Protein AF-A0A6J1W8H2-F1 (afdb_monomer_lite)

Radius of gyration: 20.3 Å; chains: 1; bounding box: 49×28×57 Å

pLDDT: mean 85.32, std 14.04, range [36.28, 97.94]

Sequence (120 aa):
MDLGVYRPPLSTGYRSVPLKNSYSEDLELASLLLHIEIINAKEEDDENLYSSIQQLRDRANELSNQVSNLEHSNSCDVRYQQRLDELRLAQEQLMELTEARNRKLMEKKKRDRQLANKRN

Structure (mmCIF, N/CA/C/O backbone):
data_AF-A0A6J1W8H2-F1
#
_entry.id   AF-A0A6J1W8H2-F1
#
loop_
_atom_site.group_PDB
_atom_site.id
_atom_site.type_symbol
_atom_site.label_atom_id
_atom_site.label_alt_id
_atom_site.label_comp_id
_atom_site.label_asym_id
_atom_site.label_entity_id
_atom_site.label_seq_id
_atom_site.pdbx_PDB_ins_code
_atom_site.Cartn_x
_atom_site.Cartn_y
_atom_site.Cartn_z
_atom_site.occupancy
_atom_site.B_iso_or_equiv
_atom_site.auth_seq_id
_atom_site.auth_comp_id
_atom_site.auth_asym_id
_atom_site.auth_atom_id
_atom_site.pdbx_PDB_model_num
ATOM 1 N N . MET A 1 1 ? -20.167 9.239 -26.255 1.00 36.28 1 MET A N 1
ATOM 2 C CA . MET A 1 1 ? -20.710 9.379 -24.891 1.00 36.28 1 MET A CA 1
ATOM 3 C C . MET A 1 1 ? -19.655 8.821 -23.969 1.00 36.28 1 MET A C 1
ATOM 5 O O . MET A 1 1 ? -19.415 7.623 -24.010 1.00 36.28 1 MET A O 1
ATOM 9 N N . ASP A 1 2 ? -18.939 9.700 -23.279 1.00 39.72 2 ASP A N 1
ATOM 10 C CA . ASP A 1 2 ? -17.867 9.310 -22.371 1.00 39.72 2 ASP A CA 1
ATOM 11 C C . ASP A 1 2 ? -18.524 8.800 -21.084 1.00 39.72 2 ASP A C 1
ATOM 13 O O . ASP A 1 2 ? -19.110 9.574 -20.323 1.00 39.72 2 ASP A O 1
ATOM 17 N N . LEU A 1 3 ? -18.552 7.478 -20.903 1.00 44.78 3 LEU A N 1
ATOM 18 C CA . LEU A 1 3 ? -18.980 6.851 -19.655 1.00 44.78 3 LEU A CA 1
ATOM 19 C C . LEU A 1 3 ? -17.857 7.077 -18.645 1.00 44.78 3 LEU A C 1
ATOM 21 O O . LEU A 1 3 ? -17.054 6.186 -18.377 1.00 44.78 3 LEU A O 1
ATOM 25 N N . GLY A 1 4 ? -17.790 8.302 -18.121 1.00 47.25 4 GLY A N 1
ATOM 26 C CA . GLY A 1 4 ? -16.927 8.652 -17.007 1.00 47.25 4 GLY A CA 1
ATOM 27 C C . GLY A 1 4 ? -17.160 7.640 -15.896 1.00 47.25 4 GLY A C 1
ATOM 28 O O . GLY A 1 4 ? -18.249 7.569 -15.327 1.00 47.25 4 GLY A O 1
ATOM 29 N N . VAL A 1 5 ? -16.152 6.806 -15.655 1.00 56.84 5 VAL A N 1
ATOM 30 C CA . VAL A 1 5 ? -16.180 5.735 -14.665 1.00 56.84 5 VAL A CA 1
ATOM 31 C C . VAL A 1 5 ? -16.413 6.387 -13.308 1.00 56.84 5 VAL A C 1
ATOM 33 O O . VAL A 1 5 ? -15.491 6.923 -12.695 1.00 56.84 5 VAL A O 1
ATOM 36 N N . TYR A 1 6 ? -17.666 6.393 -12.856 1.00 54.50 6 TYR A N 1
ATOM 37 C CA . TYR A 1 6 ? -18.025 6.863 -11.529 1.00 54.50 6 TYR A CA 1
ATOM 38 C C . TYR A 1 6 ? -17.348 5.922 -10.538 1.00 54.50 6 TYR A C 1
ATOM 40 O O . TYR A 1 6 ? -17.803 4.800 -10.324 1.00 54.50 6 TYR A O 1
ATOM 48 N N . ARG A 1 7 ? -16.205 6.339 -9.988 1.00 60.16 7 ARG A N 1
ATOM 49 C CA . ARG A 1 7 ? -15.518 5.589 -8.941 1.00 60.16 7 ARG A CA 1
ATOM 50 C C . ARG A 1 7 ? -16.218 5.935 -7.630 1.00 60.16 7 ARG A C 1
ATOM 52 O O . ARG A 1 7 ? -16.046 7.058 -7.152 1.00 60.16 7 ARG A O 1
ATOM 59 N N . PRO A 1 8 ? -17.029 5.031 -7.055 1.00 61.78 8 PRO A N 1
ATOM 60 C CA . PRO A 1 8 ? -17.616 5.300 -5.758 1.00 61.78 8 PRO A CA 1
ATOM 61 C C . PRO A 1 8 ? -16.492 5.526 -4.734 1.00 61.78 8 PRO A C 1
ATOM 63 O O . PRO A 1 8 ? -15.417 4.924 -4.852 1.00 61.78 8 PRO A O 1
ATOM 66 N N . PRO A 1 9 ? -16.715 6.396 -3.737 1.00 73.56 9 PRO A N 1
ATOM 67 C CA . PRO A 1 9 ? -15.751 6.615 -2.672 1.00 73.56 9 PRO A CA 1
ATOM 68 C C . PRO A 1 9 ? -15.395 5.291 -1.985 1.00 73.56 9 PRO A C 1
ATOM 70 O O . PRO A 1 9 ? -16.222 4.385 -1.843 1.00 73.56 9 PRO A O 1
ATOM 73 N N . LEU A 1 10 ? -14.134 5.186 -1.566 1.00 82.19 10 LEU A N 1
ATOM 74 C CA . LEU A 1 10 ? -13.608 4.034 -0.841 1.00 82.19 10 LEU A CA 1
ATOM 75 C C . LEU A 1 10 ? -14.481 3.773 0.395 1.00 82.19 10 LEU A C 1
ATOM 77 O O . LEU A 1 10 ? -14.748 4.685 1.176 1.00 82.19 10 LEU A O 1
ATOM 81 N N . SER A 1 11 ? -14.951 2.535 0.555 1.00 86.88 11 SER A N 1
ATOM 82 C CA . SER A 1 11 ? -15.884 2.160 1.622 1.00 86.88 11 SER A CA 1
ATOM 83 C C . SER A 1 11 ? -15.361 0.985 2.445 1.00 86.88 11 SER A C 1
ATOM 85 O O . SER A 1 11 ? -14.612 0.146 1.946 1.00 86.88 11 SER A O 1
ATOM 87 N N . THR A 1 12 ? -15.746 0.941 3.721 1.00 91.56 12 THR A N 1
ATOM 88 C CA . THR A 1 12 ? -15.267 -0.040 4.706 1.00 91.56 12 THR A CA 1
ATOM 89 C C . THR A 1 12 ? -16.092 -1.331 4.734 1.00 91.56 12 THR A C 1
ATOM 91 O O . THR A 1 12 ? -17.260 -1.349 4.347 1.00 91.56 12 THR A O 1
ATOM 94 N N . GLY A 1 13 ? -15.512 -2.418 5.245 1.00 93.62 13 GLY A N 1
ATOM 95 C CA . GLY A 1 13 ? -16.123 -3.744 5.369 1.00 93.62 13 GLY A CA 1
ATOM 96 C C . GLY A 1 13 ? -15.685 -4.713 4.270 1.00 93.62 13 GLY A C 1
ATOM 97 O O . GLY A 1 13 ? -14.709 -4.469 3.564 1.00 93.62 13 GLY A O 1
ATOM 98 N N . TYR A 1 14 ? -16.403 -5.830 4.132 1.00 95.81 14 TYR A N 1
ATOM 99 C CA . TYR A 1 14 ? -16.124 -6.836 3.102 1.00 95.81 14 TYR A CA 1
ATOM 100 C C . TYR A 1 14 ? -16.524 -6.334 1.708 1.00 95.81 14 TYR A C 1
ATOM 102 O O . TYR A 1 14 ? -17.634 -5.825 1.524 1.00 95.81 14 TYR A O 1
ATOM 110 N N . ARG A 1 15 ? -15.620 -6.444 0.731 1.00 92.50 15 ARG A N 1
ATOM 111 C CA . ARG A 1 15 ? -15.787 -5.949 -0.643 1.00 92.50 15 ARG A CA 1
ATOM 112 C C . ARG A 1 15 ? -15.195 -6.923 -1.652 1.00 92.50 15 ARG A C 1
ATOM 114 O O . ARG A 1 15 ? -14.091 -7.415 -1.446 1.00 92.50 15 ARG A O 1
ATOM 121 N N . SER A 1 16 ? -15.921 -7.146 -2.746 1.00 93.69 16 SER A N 1
ATOM 122 C CA . SER A 1 16 ? -15.384 -7.802 -3.939 1.00 93.69 16 SER A CA 1
ATOM 123 C C . SER A 1 16 ? -14.671 -6.764 -4.804 1.00 93.69 16 SER A C 1
ATOM 125 O O . SER A 1 16 ? -15.250 -5.718 -5.103 1.00 93.69 16 SER A O 1
ATOM 127 N N . VAL A 1 17 ? -13.424 -7.033 -5.182 1.00 93.12 17 VAL A N 1
ATOM 128 C CA . VAL A 1 17 ? -12.614 -6.178 -6.053 1.00 93.12 17 VAL A CA 1
ATOM 129 C C . VAL A 1 17 ? -12.276 -6.957 -7.324 1.00 93.12 17 VAL A C 1
ATOM 131 O O . VAL A 1 17 ? -11.482 -7.899 -7.239 1.00 93.12 17 VAL A O 1
ATOM 134 N N . PRO A 1 18 ? -12.862 -6.602 -8.483 1.00 94.12 18 PRO A N 1
ATOM 135 C CA . PRO A 1 18 ? -12.543 -7.251 -9.747 1.00 94.12 18 PRO A CA 1
ATOM 136 C C . PRO A 1 18 ? -11.099 -6.955 -10.151 1.00 94.12 18 PRO A C 1
ATOM 138 O O . PRO A 1 18 ? -10.595 -5.847 -9.946 1.00 94.12 18 PRO A O 1
ATOM 141 N N . LEU A 1 19 ? -10.427 -7.965 -10.698 1.00 95.81 19 LEU A N 1
ATOM 142 C CA . LEU A 1 19 ? -9.032 -7.862 -11.111 1.00 95.81 19 LEU A CA 1
ATOM 143 C C . LEU A 1 19 ? -8.918 -7.361 -12.550 1.00 95.81 19 LEU A C 1
ATOM 145 O O . LEU A 1 19 ? -9.784 -7.621 -13.382 1.00 95.81 19 LEU A O 1
ATOM 149 N N . LYS A 1 20 ? -7.820 -6.659 -12.836 1.00 96.19 20 LYS A N 1
ATOM 150 C CA . LYS A 1 20 ? -7.455 -6.205 -14.180 1.00 96.19 20 LYS A CA 1
ATOM 151 C C . LYS A 1 20 ? -6.077 -6.730 -14.556 1.00 96.19 20 LYS A C 1
ATOM 153 O O . LYS A 1 20 ? -5.222 -6.885 -13.682 1.00 96.19 20 LYS A O 1
ATOM 158 N N . ASN A 1 21 ? -5.865 -6.993 -15.842 1.00 94.94 21 ASN A N 1
ATOM 159 C CA . ASN A 1 21 ? -4.542 -7.310 -16.376 1.00 94.94 21 ASN A CA 1
ATOM 160 C C . ASN A 1 21 ? -3.659 -6.042 -16.465 1.00 94.94 21 ASN A C 1
ATOM 162 O O . ASN A 1 21 ? -4.091 -4.930 -16.150 1.00 94.94 21 ASN A O 1
ATOM 166 N N . SER A 1 22 ? -2.412 -6.193 -16.918 1.00 93.75 22 SER A N 1
ATOM 167 C CA . SER A 1 22 ? -1.469 -5.075 -17.096 1.00 93.75 22 SER A CA 1
ATOM 168 C C . SER A 1 22 ? -1.904 -4.052 -18.154 1.00 93.75 22 SER A C 1
ATOM 170 O O . SER A 1 22 ? -1.423 -2.923 -18.142 1.00 93.75 22 SER A O 1
ATOM 172 N N . TYR A 1 23 ? -2.831 -4.418 -19.040 1.00 95.50 23 TYR A N 1
ATOM 173 C CA . TYR A 1 23 ? -3.449 -3.535 -20.031 1.00 95.50 23 TYR A CA 1
ATOM 174 C C . TYR A 1 23 ? -4.716 -2.847 -19.493 1.00 95.50 23 TYR A C 1
ATOM 176 O O . TYR A 1 23 ? -5.406 -2.151 -20.230 1.00 95.50 23 TYR A O 1
ATOM 184 N N . SER A 1 24 ? -5.002 -2.990 -18.190 1.00 91.50 24 SER A N 1
ATOM 185 C CA . SER A 1 24 ? -6.197 -2.470 -17.509 1.00 91.50 24 SER A CA 1
ATOM 186 C C . SER A 1 24 ? -7.531 -3.072 -17.977 1.00 91.50 24 SER A C 1
ATOM 188 O O . SER A 1 24 ? -8.597 -2.553 -17.622 1.00 91.50 24 SER A O 1
ATOM 190 N N . GLU A 1 25 ? -7.492 -4.182 -18.711 1.00 95.00 25 GLU A N 1
ATOM 191 C CA . GLU A 1 25 ? -8.677 -4.939 -19.115 1.00 95.00 25 GLU A CA 1
ATOM 192 C C . GLU A 1 25 ? -9.164 -5.806 -17.955 1.00 95.00 25 GLU A C 1
ATOM 194 O O . GLU A 1 25 ? -8.357 -6.328 -17.180 1.00 95.00 25 GLU A O 1
ATOM 199 N N . ASP A 1 26 ? -10.482 -5.942 -17.820 1.00 94.88 26 ASP A N 1
ATOM 200 C CA . ASP A 1 26 ? -11.077 -6.744 -16.754 1.00 94.88 26 ASP A CA 1
ATOM 201 C C . ASP A 1 26 ? -10.754 -8.229 -16.967 1.00 94.88 26 ASP A C 1
ATOM 203 O O . ASP A 1 26 ? -10.931 -8.777 -18.054 1.00 94.88 26 ASP A O 1
ATOM 207 N N . LEU A 1 27 ? -10.283 -8.891 -15.912 1.00 95.94 27 LEU A N 1
ATOM 208 C CA . LEU A 1 27 ? -10.059 -10.328 -15.922 1.00 95.94 27 LEU A CA 1
ATOM 209 C C . LEU A 1 27 ? -11.376 -11.022 -15.557 1.00 95.94 27 LEU A C 1
ATOM 211 O O . LEU A 1 27 ? -11.807 -10.983 -14.402 1.00 95.94 27 LEU A O 1
ATOM 215 N N . GLU A 1 28 ? -12.036 -11.624 -16.550 1.00 94.19 28 GLU A N 1
ATOM 216 C CA . GLU A 1 28 ? -13.360 -12.228 -16.376 1.00 94.19 28 GLU A CA 1
ATOM 217 C C . GLU A 1 28 ? -13.389 -13.226 -15.211 1.00 94.19 28 GLU A C 1
ATOM 219 O O . GLU A 1 28 ? -12.515 -14.081 -15.068 1.00 94.19 28 GLU A O 1
ATOM 224 N N . LEU A 1 29 ? -14.420 -13.103 -14.366 1.00 93.38 29 LEU A N 1
ATOM 225 C CA . LEU A 1 29 ? -14.667 -13.940 -13.182 1.00 93.38 29 LEU A CA 1
ATOM 226 C C . LEU A 1 29 ? -13.589 -13.873 -12.085 1.00 93.38 29 LEU A C 1
ATOM 228 O O . LEU A 1 29 ? -13.728 -14.532 -11.054 1.00 93.38 29 LEU A O 1
ATOM 232 N N . ALA A 1 30 ? -12.546 -13.060 -12.250 1.00 96.25 30 ALA A N 1
ATOM 233 C CA . ALA A 1 30 ? -11.505 -12.901 -11.252 1.00 96.25 30 ALA A CA 1
ATOM 234 C C . ALA A 1 30 ? -11.831 -11.738 -10.306 1.00 96.25 30 ALA A C 1
ATOM 236 O O . ALA A 1 30 ? -11.994 -10.584 -10.710 1.00 96.25 30 ALA A O 1
ATOM 237 N N . SER A 1 31 ? -11.936 -12.030 -9.011 1.00 95.94 31 SER A N 1
ATOM 238 C CA . SER A 1 31 ? -12.192 -11.023 -7.981 1.00 95.94 31 SER A CA 1
ATOM 239 C C . SER A 1 31 ? -11.571 -11.411 -6.644 1.00 95.94 31 SER A C 1
ATOM 241 O O . SER A 1 31 ? -11.505 -12.589 -6.296 1.00 95.94 31 SER A O 1
ATOM 243 N N . LEU A 1 32 ? -11.146 -10.409 -5.875 1.00 96.81 32 LEU A N 1
ATOM 244 C CA . LEU A 1 32 ? -10.658 -10.573 -4.508 1.00 96.81 32 LEU A CA 1
ATOM 245 C C . LEU A 1 32 ? -11.725 -10.155 -3.501 1.00 96.81 32 LEU A C 1
ATOM 247 O O . LEU A 1 32 ? -12.299 -9.074 -3.618 1.00 96.81 32 LEU A O 1
ATOM 251 N N . LEU A 1 33 ? -11.939 -10.972 -2.470 1.00 96.31 33 LEU A N 1
ATOM 252 C CA . LEU A 1 33 ? -12.703 -10.572 -1.292 1.00 96.31 33 LEU A CA 1
ATOM 253 C C . LEU A 1 33 ? -11.759 -9.930 -0.273 1.00 96.31 33 LEU A C 1
ATOM 255 O O . LEU A 1 33 ? -10.905 -10.603 0.300 1.00 96.31 33 LEU A O 1
ATOM 259 N N . LEU A 1 34 ? -11.936 -8.636 -0.026 1.00 95.19 34 LEU A N 1
ATOM 260 C CA . LEU A 1 34 ? -11.128 -7.865 0.915 1.00 95.19 34 LEU A CA 1
ATOM 261 C C . LEU A 1 34 ? -11.984 -7.352 2.067 1.00 95.19 34 LEU A C 1
ATOM 263 O O . LEU A 1 34 ? -13.117 -6.930 1.857 1.00 95.19 34 LEU A O 1
ATOM 267 N N . HIS A 1 35 ? -11.426 -7.329 3.274 1.00 94.00 35 HIS A N 1
ATOM 268 C CA . HIS A 1 35 ? -11.979 -6.569 4.391 1.00 94.00 35 HIS A CA 1
ATOM 269 C C . HIS A 1 35 ? -11.240 -5.231 4.500 1.00 94.00 35 HIS A C 1
ATOM 271 O O . HIS A 1 35 ? -10.052 -5.204 4.820 1.00 94.00 35 HIS A O 1
ATOM 277 N N . ILE A 1 36 ? -11.933 -4.128 4.218 1.00 92.31 36 ILE A N 1
ATOM 278 C CA . ILE A 1 36 ? -11.346 -2.786 4.156 1.00 92.31 36 ILE A CA 1
ATOM 279 C C . ILE A 1 36 ? -11.683 -2.015 5.436 1.00 92.31 36 ILE A C 1
ATOM 281 O O . ILE A 1 36 ? -12.851 -1.795 5.745 1.00 92.31 36 ILE A O 1
ATOM 285 N N . GLU A 1 37 ? -10.672 -1.542 6.161 1.00 88.38 37 GLU A N 1
ATOM 286 C CA . GLU A 1 37 ? -10.841 -0.570 7.249 1.00 88.38 37 GLU A CA 1
ATOM 287 C C . GLU A 1 37 ? -10.231 0.772 6.818 1.00 88.38 37 GLU A C 1
ATOM 289 O O . GLU A 1 37 ? -9.067 0.834 6.429 1.00 88.38 37 GLU A O 1
ATOM 294 N N . ILE A 1 38 ? -11.018 1.851 6.880 1.00 86.94 38 ILE A N 1
ATOM 295 C CA . ILE A 1 38 ? -10.571 3.219 6.586 1.00 86.94 38 ILE A CA 1
ATOM 296 C C . ILE A 1 38 ? -10.511 3.961 7.911 1.00 86.94 38 ILE A C 1
ATOM 298 O O . ILE A 1 38 ? -11.497 4.018 8.643 1.00 86.94 38 ILE A O 1
ATOM 302 N N . ILE A 1 39 ? -9.338 4.500 8.221 1.00 79.06 39 ILE A N 1
ATOM 303 C CA . ILE A 1 39 ? -9.038 5.131 9.504 1.00 79.06 39 ILE A CA 1
ATOM 304 C C . ILE A 1 39 ? -8.437 6.495 9.205 1.00 79.06 39 ILE A C 1
ATOM 306 O O . ILE A 1 39 ? -7.560 6.608 8.349 1.00 79.06 39 ILE A O 1
ATOM 310 N N . ASN A 1 40 ? -8.925 7.526 9.892 1.00 76.88 40 ASN A N 1
ATOM 311 C CA . ASN A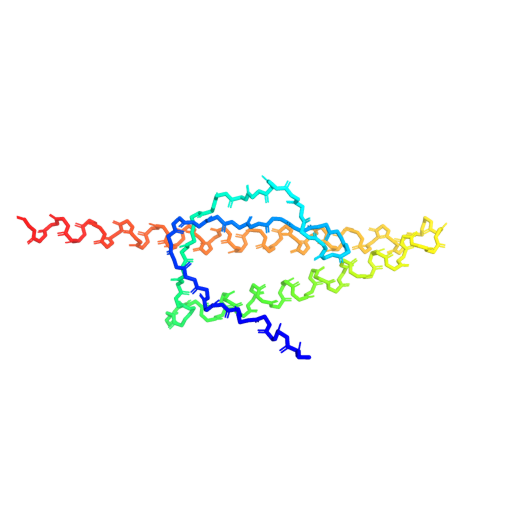 1 40 ? -8.397 8.871 9.732 1.00 76.88 40 ASN A CA 1
ATOM 312 C C . ASN A 1 40 ? -6.943 8.920 10.223 1.00 76.88 40 ASN A C 1
ATOM 314 O O . ASN A 1 40 ? -6.637 8.467 11.323 1.00 76.88 40 ASN A O 1
ATOM 318 N N . ALA A 1 41 ? -6.057 9.476 9.401 1.00 69.06 41 ALA A N 1
ATOM 319 C CA . ALA A 1 41 ? -4.639 9.592 9.713 1.00 69.06 41 ALA A CA 1
ATOM 320 C C . ALA A 1 41 ? -4.320 10.699 10.738 1.00 69.06 41 ALA A C 1
ATOM 322 O O . ALA A 1 41 ? -3.223 10.715 11.279 1.00 69.06 41 ALA A O 1
ATOM 323 N N . LYS A 1 42 ? -5.268 11.604 11.018 1.00 64.38 42 LYS A N 1
ATOM 324 C CA . LYS A 1 42 ? -5.079 12.802 11.858 1.00 64.38 42 LYS A CA 1
ATOM 325 C C . LYS A 1 42 ? -5.279 12.596 13.368 1.00 64.38 42 LYS A C 1
ATOM 327 O O . LYS A 1 42 ? -5.721 13.513 14.051 1.00 64.38 42 LYS A O 1
ATOM 332 N N . GLU A 1 43 ? -5.031 11.408 13.908 1.00 62.19 43 GLU A N 1
ATOM 333 C CA . GLU A 1 43 ? -4.928 11.304 15.370 1.00 62.19 43 GLU A CA 1
ATOM 334 C C . GLU A 1 43 ? -3.583 11.921 15.789 1.00 62.19 43 GLU A C 1
ATOM 336 O O . GLU A 1 43 ? -2.551 11.544 15.238 1.00 62.19 43 GLU A O 1
ATOM 341 N N . GLU A 1 44 ? -3.613 12.900 16.702 1.00 55.03 44 GLU A N 1
ATOM 342 C CA . GLU A 1 44 ? -2.546 13.893 16.968 1.00 55.03 44 GLU A CA 1
ATOM 343 C C . GLU A 1 44 ? -1.142 13.328 17.293 1.00 55.03 44 GLU A C 1
ATOM 345 O O . GLU A 1 44 ? -0.170 14.076 17.256 1.00 55.03 44 GLU A O 1
ATOM 350 N N . ASP A 1 45 ? -0.993 12.018 17.517 1.00 61.91 45 ASP A N 1
ATOM 351 C CA . ASP A 1 45 ? 0.289 11.361 17.823 1.00 61.91 45 ASP A CA 1
ATOM 352 C C . ASP A 1 45 ? 0.958 10.634 16.634 1.00 61.91 45 ASP A C 1
ATOM 354 O O . ASP A 1 45 ? 2.080 10.142 16.775 1.00 61.91 45 ASP A O 1
ATOM 358 N N . ASP A 1 46 ? 0.318 10.557 15.458 1.00 68.06 46 ASP A N 1
ATOM 359 C CA . ASP A 1 46 ? 0.827 9.768 14.321 1.00 68.06 46 ASP A CA 1
ATOM 360 C C . ASP A 1 46 ? 1.122 10.591 13.046 1.00 68.06 46 ASP A C 1
ATOM 362 O O . ASP A 1 46 ? 1.568 10.017 12.052 1.00 68.06 46 ASP A O 1
ATOM 366 N N . GLU A 1 47 ? 0.959 11.922 13.027 1.00 76.62 47 GLU A N 1
ATOM 367 C CA . GLU A 1 47 ? 1.224 12.734 11.815 1.00 76.62 47 GLU A CA 1
ATOM 368 C C . GLU A 1 47 ? 2.654 12.5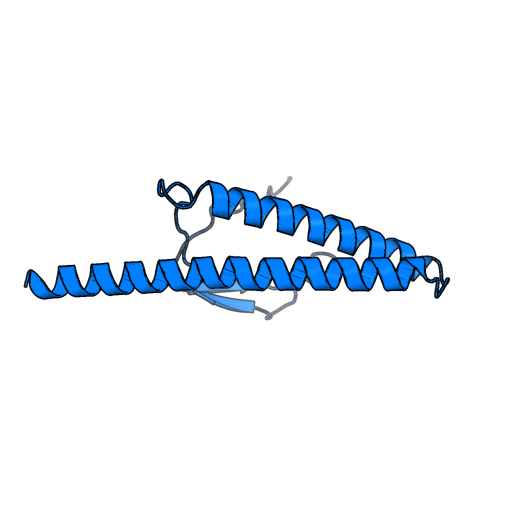53 11.276 1.00 76.62 47 GLU A C 1
ATOM 370 O O . GLU A 1 47 ? 2.851 12.343 10.075 1.00 76.62 47 GLU A O 1
ATOM 375 N N . ASN A 1 48 ? 3.649 12.540 12.170 1.00 82.69 48 ASN A N 1
ATOM 376 C CA . ASN A 1 48 ? 5.051 12.276 11.824 1.00 82.69 48 ASN A CA 1
ATOM 377 C C . ASN A 1 48 ? 5.267 10.850 11.293 1.00 82.69 48 ASN A C 1
ATOM 379 O O . ASN A 1 48 ? 6.136 10.613 10.452 1.00 82.69 48 ASN A O 1
ATOM 383 N N . LEU A 1 49 ? 4.479 9.887 11.774 1.00 85.75 49 LEU A N 1
ATOM 384 C CA . LEU A 1 49 ? 4.545 8.498 11.333 1.00 85.75 49 LEU A CA 1
ATOM 385 C C . LEU A 1 49 ? 3.971 8.354 9.919 1.00 85.75 49 LEU A C 1
ATOM 387 O O . LEU A 1 49 ? 4.595 7.720 9.071 1.00 85.75 49 LEU A O 1
ATOM 391 N N . TYR A 1 50 ? 2.828 8.984 9.636 1.00 84.88 50 TYR A N 1
ATOM 392 C CA . TYR A 1 50 ? 2.239 8.993 8.295 1.00 84.88 50 TYR A CA 1
ATOM 393 C C . TYR A 1 50 ? 3.112 9.721 7.278 1.00 84.88 50 TYR A C 1
ATOM 395 O O . TYR A 1 50 ? 3.282 9.209 6.172 1.00 84.88 50 TYR A O 1
ATOM 403 N N . SER A 1 51 ? 3.689 10.872 7.635 1.00 88.06 51 SER A N 1
ATOM 404 C CA . SER A 1 51 ? 4.602 11.590 6.740 1.00 88.06 51 SER A CA 1
ATOM 405 C C . SER A 1 51 ? 5.866 10.773 6.454 1.00 88.06 51 SER A C 1
ATOM 407 O O . SER A 1 51 ? 6.255 10.661 5.293 1.00 88.06 51 SER A O 1
ATOM 409 N N . SER A 1 52 ? 6.437 10.107 7.465 1.00 91.12 52 SER A N 1
ATOM 410 C CA . SER A 1 52 ? 7.591 9.210 7.297 1.00 91.12 52 SER A CA 1
ATOM 411 C C . SER A 1 52 ? 7.267 8.008 6.402 1.00 91.12 52 SER A C 1
ATOM 413 O O . SER A 1 52 ? 8.015 7.708 5.475 1.00 91.12 52 SER A O 1
ATOM 415 N N . ILE A 1 53 ? 6.126 7.341 6.623 1.00 91.81 53 ILE A N 1
ATOM 416 C CA . ILE A 1 53 ? 5.657 6.230 5.776 1.00 91.81 53 ILE A CA 1
ATOM 417 C C . ILE A 1 53 ? 5.443 6.705 4.334 1.00 91.81 53 ILE A C 1
ATOM 419 O O . ILE A 1 53 ? 5.811 5.994 3.399 1.00 91.81 53 ILE A O 1
ATOM 423 N N . GLN A 1 54 ? 4.859 7.891 4.139 1.00 91.94 54 GLN A N 1
ATOM 424 C CA . GLN A 1 54 ? 4.603 8.436 2.808 1.00 91.94 54 GLN A CA 1
ATOM 425 C C . GLN A 1 54 ? 5.909 8.745 2.067 1.00 91.94 54 GLN A C 1
ATOM 427 O O . GLN A 1 54 ? 6.096 8.261 0.956 1.00 91.94 54 GLN A O 1
ATOM 432 N N . GLN A 1 55 ? 6.847 9.447 2.707 1.00 94.56 55 GLN A N 1
ATOM 433 C CA . GLN A 1 55 ? 8.164 9.732 2.126 1.00 94.56 55 GLN A CA 1
ATOM 434 C C . GLN A 1 55 ? 8.913 8.449 1.749 1.00 94.56 55 GLN A C 1
ATOM 436 O O . GLN A 1 55 ? 9.544 8.372 0.696 1.00 94.56 55 GLN A O 1
ATOM 441 N N . LEU A 1 56 ? 8.824 7.419 2.592 1.00 95.19 56 LEU A N 1
ATOM 442 C CA . LEU A 1 56 ? 9.501 6.153 2.352 1.00 95.19 56 LEU A CA 1
ATOM 443 C C . LEU A 1 56 ? 8.850 5.348 1.217 1.00 95.19 56 LEU A C 1
ATOM 445 O O . LEU A 1 56 ? 9.559 4.713 0.439 1.00 95.19 56 LEU A O 1
ATOM 449 N N . ARG A 1 57 ? 7.519 5.428 1.063 1.00 96.12 57 ARG A N 1
ATOM 450 C CA . ARG A 1 57 ? 6.799 4.900 -0.111 1.00 96.12 57 ARG A CA 1
ATOM 451 C C . ARG A 1 57 ? 7.225 5.595 -1.390 1.00 96.12 57 ARG A C 1
ATOM 453 O O . ARG A 1 57 ? 7.513 4.915 -2.370 1.00 96.12 57 ARG A O 1
ATOM 460 N N . ASP A 1 58 ? 7.280 6.922 -1.374 1.00 96.88 58 ASP A N 1
ATOM 461 C CA . ASP A 1 58 ? 7.664 7.709 -2.543 1.00 96.88 58 ASP A CA 1
ATOM 462 C C . ASP A 1 58 ? 9.102 7.369 -2.963 1.00 96.88 58 ASP A C 1
ATOM 464 O O . ASP A 1 58 ? 9.351 7.073 -4.132 1.00 96.88 58 ASP A O 1
ATOM 468 N N . ARG A 1 59 ? 10.021 7.261 -1.992 1.00 96.06 59 ARG A N 1
ATOM 469 C CA . ARG A 1 59 ? 11.399 6.802 -2.218 1.00 96.06 59 ARG A CA 1
ATOM 470 C C . ARG A 1 59 ? 11.472 5.373 -2.767 1.00 96.06 59 ARG A C 1
ATOM 472 O O . ARG A 1 59 ? 12.239 5.122 -3.693 1.00 96.06 59 ARG A O 1
ATOM 479 N N . ALA A 1 60 ? 10.711 4.428 -2.212 1.00 96.69 60 ALA A N 1
ATOM 480 C CA . ALA A 1 60 ? 10.692 3.045 -2.697 1.00 96.69 60 ALA A CA 1
ATOM 481 C C . ALA A 1 60 ? 10.149 2.955 -4.134 1.00 96.69 60 ALA A C 1
ATOM 483 O O . ALA A 1 60 ? 10.701 2.227 -4.955 1.00 96.69 60 ALA A O 1
ATOM 484 N N . ASN A 1 61 ? 9.122 3.740 -4.470 1.00 96.44 61 ASN A N 1
ATOM 485 C CA . ASN A 1 61 ? 8.595 3.826 -5.833 1.00 96.44 61 ASN A CA 1
ATOM 486 C C . ASN A 1 61 ? 9.625 4.415 -6.804 1.00 96.44 61 ASN A C 1
ATOM 488 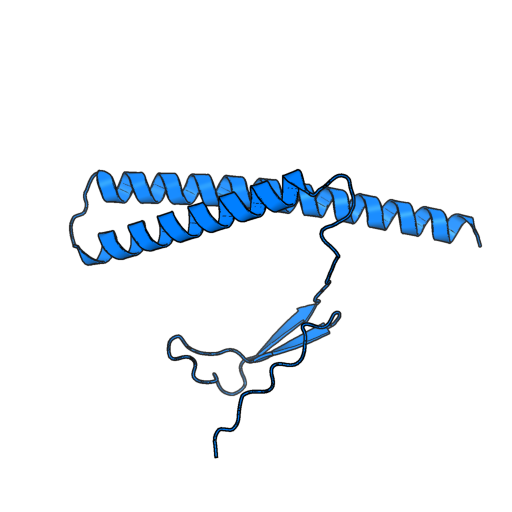O O . ASN A 1 61 ? 9.801 3.899 -7.907 1.00 96.44 61 ASN A O 1
ATOM 492 N N . GLU A 1 62 ? 10.339 5.466 -6.395 1.00 96.31 62 GLU A N 1
ATOM 493 C CA . GLU A 1 62 ? 11.406 6.056 -7.202 1.00 96.31 62 GLU A CA 1
ATOM 494 C C . GLU A 1 62 ? 12.524 5.042 -7.479 1.00 96.31 62 GLU A C 1
ATOM 496 O O . GLU A 1 62 ? 12.912 4.849 -8.632 1.00 96.31 62 GLU A O 1
ATOM 501 N N . LEU A 1 63 ? 12.995 4.342 -6.443 1.00 95.31 63 LEU A N 1
ATOM 502 C CA . LEU A 1 63 ? 14.006 3.294 -6.575 1.00 95.31 63 LEU A CA 1
ATOM 503 C C . LEU A 1 63 ? 13.515 2.140 -7.460 1.00 95.31 63 LEU A C 1
ATOM 505 O O . LEU A 1 63 ? 14.268 1.674 -8.309 1.00 95.31 63 LEU A O 1
ATOM 509 N N . SER A 1 64 ? 12.249 1.733 -7.336 1.00 95.50 64 SER A N 1
ATOM 510 C CA . SER A 1 64 ? 11.644 0.704 -8.191 1.00 95.50 64 SER A CA 1
ATOM 511 C C . SER A 1 64 ? 11.639 1.114 -9.664 1.00 95.50 64 SER A C 1
ATOM 513 O O . SER A 1 64 ? 11.971 0.305 -10.528 1.00 95.50 64 SER A O 1
ATOM 515 N N . ASN A 1 65 ? 11.319 2.376 -9.962 1.00 93.31 65 ASN A N 1
ATOM 516 C CA . ASN A 1 65 ? 11.382 2.897 -11.327 1.00 93.31 65 ASN A CA 1
ATOM 517 C C . ASN A 1 65 ? 12.827 2.924 -11.846 1.00 93.31 65 ASN A C 1
ATOM 519 O O . ASN A 1 65 ? 13.078 2.578 -12.999 1.00 93.31 65 ASN A O 1
ATOM 523 N N . GLN A 1 66 ? 13.793 3.303 -11.001 1.00 91.56 66 GLN A N 1
ATOM 524 C CA . GLN A 1 66 ? 15.213 3.292 -11.364 1.00 91.56 66 GLN A CA 1
ATOM 525 C C . GLN A 1 66 ? 15.727 1.872 -11.646 1.00 91.56 66 GLN A C 1
ATOM 527 O O . GLN A 1 66 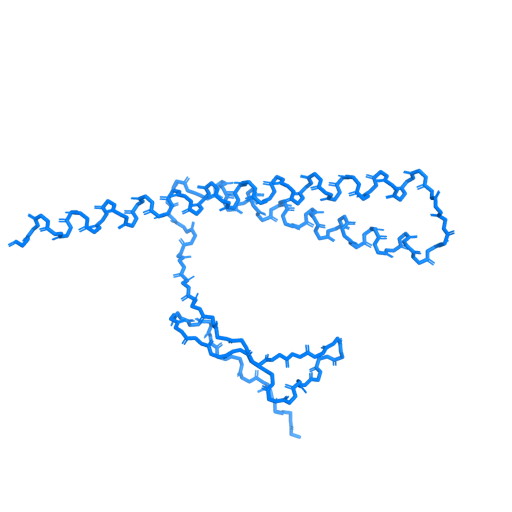? 16.420 1.679 -12.641 1.00 91.56 66 GLN A O 1
ATOM 532 N N . VAL A 1 67 ? 15.359 0.887 -10.819 1.00 92.06 67 VAL A N 1
ATOM 533 C CA . VAL A 1 67 ? 15.664 -0.541 -11.024 1.00 92.06 67 VAL A CA 1
ATOM 534 C C . VAL A 1 67 ? 15.078 -1.012 -12.354 1.00 92.06 67 VAL A C 1
ATOM 536 O O . VAL A 1 67 ? 15.836 -1.467 -13.206 1.00 92.06 67 VAL A O 1
ATOM 539 N N . SER A 1 68 ? 13.784 -0.777 -12.594 1.00 89.75 68 SER A N 1
ATOM 540 C CA . SER A 1 68 ? 13.124 -1.146 -13.853 1.00 89.75 68 SER A CA 1
ATOM 541 C C . SER A 1 68 ? 13.815 -0.521 -15.070 1.00 89.75 68 SER A C 1
ATOM 543 O O . SER A 1 68 ? 14.025 -1.190 -16.076 1.00 89.75 68 SER A O 1
ATOM 545 N N . ASN A 1 69 ? 14.212 0.752 -15.011 1.00 87.06 69 ASN A N 1
ATOM 546 C CA . ASN A 1 69 ? 14.909 1.408 -16.124 1.00 87.06 69 ASN A CA 1
ATOM 547 C C . ASN A 1 69 ? 16.293 0.799 -16.400 1.00 87.06 69 ASN A C 1
ATOM 549 O O . ASN A 1 69 ? 16.722 0.732 -17.551 1.00 87.06 69 ASN A O 1
ATOM 553 N N . LEU A 1 70 ? 16.992 0.359 -15.352 1.00 85.25 70 LEU A N 1
ATOM 554 C CA . LEU A 1 70 ? 18.306 -0.267 -15.464 1.00 85.25 70 LEU A CA 1
ATOM 555 C C . LEU A 1 70 ? 18.212 -1.715 -15.977 1.00 85.25 70 LEU A C 1
ATOM 557 O O . LEU A 1 70 ? 19.065 -2.103 -16.774 1.00 85.25 70 LEU A O 1
ATOM 561 N N . GLU A 1 71 ? 17.168 -2.481 -15.637 1.00 81.06 71 GLU A N 1
ATOM 562 C CA . GLU A 1 71 ? 16.954 -3.847 -16.163 1.00 81.06 71 GLU A CA 1
ATOM 563 C C . GLU A 1 71 ? 16.895 -3.880 -17.696 1.00 81.06 71 GLU A C 1
ATOM 565 O O . GLU A 1 71 ? 17.495 -4.743 -18.336 1.00 81.06 71 GLU A O 1
ATOM 570 N N . HIS A 1 72 ? 16.243 -2.888 -18.307 1.00 69.81 72 HIS A N 1
ATOM 571 C CA . HIS A 1 72 ? 16.103 -2.800 -19.765 1.00 69.81 72 HIS A CA 1
ATOM 572 C C . HIS A 1 72 ? 17.404 -2.405 -20.480 1.00 69.81 72 HIS A C 1
ATOM 574 O O . HIS A 1 72 ? 17.498 -2.520 -21.702 1.00 69.81 72 HIS A O 1
ATOM 580 N N . SER A 1 73 ? 18.418 -1.950 -19.736 1.00 68.12 73 SER A N 1
ATOM 581 C CA . SER A 1 73 ? 19.713 -1.549 -20.294 1.00 68.12 73 SER A CA 1
ATOM 582 C C . SER A 1 73 ? 20.689 -2.716 -20.511 1.00 68.12 73 SER A C 1
ATOM 584 O O . SER A 1 73 ? 21.772 -2.490 -21.046 1.00 68.12 73 SER A O 1
ATOM 586 N N . ASN A 1 74 ? 20.318 -3.960 -20.154 1.00 58.25 74 ASN A N 1
ATOM 587 C CA . ASN A 1 74 ? 21.122 -5.190 -20.322 1.00 58.25 74 ASN A CA 1
ATOM 588 C C . ASN A 1 74 ? 22.557 -5.117 -19.746 1.00 58.25 74 ASN A C 1
ATOM 590 O O . ASN A 1 74 ? 23.410 -5.946 -20.065 1.00 58.25 74 ASN A O 1
ATOM 594 N N . SER A 1 75 ? 22.829 -4.142 -18.877 1.00 56.84 75 SER A N 1
ATOM 595 C CA . SER A 1 75 ? 24.091 -4.007 -18.160 1.00 56.84 75 SER A CA 1
ATOM 596 C C . SER A 1 75 ? 23.888 -4.573 -16.758 1.00 56.84 75 SER A C 1
ATOM 598 O O . SER A 1 75 ? 23.213 -3.955 -15.933 1.00 56.84 75 SER A O 1
ATOM 600 N N . CYS A 1 76 ? 24.453 -5.754 -16.477 1.00 61.31 76 CYS A N 1
ATOM 601 C CA . CYS A 1 76 ? 24.620 -6.274 -15.112 1.00 61.31 76 CYS A CA 1
ATOM 602 C C . CYS A 1 76 ? 25.658 -5.420 -14.369 1.00 61.31 76 CYS A C 1
ATOM 604 O O . CYS A 1 76 ? 26.763 -5.862 -14.057 1.00 61.31 76 CYS A O 1
ATOM 606 N N . ASP A 1 77 ? 25.310 -4.155 -14.172 1.00 78.38 77 ASP A N 1
ATOM 607 C CA . ASP A 1 77 ? 26.195 -3.116 -13.691 1.00 78.38 77 ASP A CA 1
ATOM 608 C C . ASP A 1 77 ? 26.160 -3.075 -12.162 1.00 78.38 77 ASP A C 1
ATOM 610 O O . ASP A 1 77 ? 25.108 -3.270 -11.547 1.00 78.38 77 ASP A O 1
ATOM 614 N N . VAL A 1 78 ? 27.284 -2.736 -11.529 1.00 84.69 78 VAL A N 1
ATOM 615 C CA . VAL A 1 78 ? 27.367 -2.540 -10.065 1.00 84.69 78 VAL A CA 1
ATOM 616 C C . VAL A 1 78 ? 26.295 -1.548 -9.591 1.00 84.69 78 VAL A C 1
ATOM 618 O O . VAL A 1 78 ? 25.740 -1.682 -8.503 1.00 84.69 78 VAL A O 1
ATOM 621 N N . ARG A 1 79 ? 25.934 -0.590 -10.455 1.00 86.31 79 ARG A N 1
ATOM 622 C CA . ARG A 1 79 ? 24.860 0.379 -10.213 1.00 86.31 79 ARG A CA 1
ATOM 623 C C . ARG A 1 79 ? 23.471 -0.250 -10.128 1.00 86.31 79 ARG A C 1
ATOM 625 O O . ARG A 1 79 ? 22.671 0.207 -9.320 1.00 86.31 79 ARG A O 1
ATOM 632 N N . TYR A 1 80 ? 23.177 -1.266 -10.940 1.00 89.81 80 TYR A N 1
ATOM 633 C CA . TYR A 1 80 ? 21.903 -1.982 -10.873 1.00 89.81 80 TYR A CA 1
ATOM 634 C C . TYR A 1 80 ? 21.770 -2.712 -9.538 1.00 89.81 80 TYR A C 1
ATOM 636 O O . TYR A 1 80 ? 20.791 -2.507 -8.821 1.00 89.81 80 TYR A O 1
ATOM 644 N N . GLN A 1 81 ? 22.806 -3.470 -9.164 1.00 91.19 81 GLN A N 1
ATOM 645 C CA . GLN A 1 81 ? 22.831 -4.196 -7.897 1.00 91.19 81 GLN A CA 1
ATOM 646 C C . GLN A 1 81 ? 22.696 -3.246 -6.701 1.00 91.19 81 GLN A C 1
ATOM 648 O O . GLN A 1 81 ? 21.875 -3.478 -5.820 1.00 91.19 81 GLN A O 1
ATOM 653 N N . GLN A 1 82 ? 23.426 -2.127 -6.715 1.00 93.12 82 GLN A N 1
ATOM 654 C CA . GLN A 1 82 ? 23.324 -1.113 -5.669 1.00 93.12 82 GLN A CA 1
ATOM 655 C C . GLN A 1 82 ? 21.897 -0.553 -5.542 1.00 93.12 82 GLN A C 1
ATOM 657 O O . GLN A 1 82 ? 21.386 -0.413 -4.432 1.00 93.12 82 GLN A O 1
ATOM 662 N N . ARG A 1 83 ? 21.229 -0.240 -6.661 1.00 93.38 83 ARG A N 1
ATOM 663 C CA . ARG A 1 83 ? 19.847 0.266 -6.630 1.00 93.38 83 ARG A CA 1
ATOM 664 C C . ARG A 1 83 ? 18.846 -0.778 -6.156 1.00 93.38 83 ARG A C 1
ATOM 666 O O . ARG A 1 83 ? 17.908 -0.417 -5.449 1.00 93.38 83 ARG A O 1
ATOM 673 N N . LEU A 1 84 ? 19.054 -2.045 -6.503 1.00 93.81 84 LEU A N 1
ATOM 674 C CA . LEU A 1 84 ? 18.237 -3.153 -6.019 1.00 93.81 84 LEU A CA 1
ATOM 675 C C . LEU A 1 84 ? 18.363 -3.311 -4.495 1.00 93.81 84 LEU A C 1
ATOM 677 O O . LEU A 1 84 ? 17.351 -3.444 -3.806 1.00 93.81 84 LEU A O 1
ATOM 681 N N . ASP A 1 85 ? 19.583 -3.226 -3.962 1.00 95.69 85 ASP A N 1
ATOM 682 C CA . ASP A 1 85 ? 19.834 -3.305 -2.521 1.00 95.69 85 ASP A CA 1
ATOM 683 C C . ASP A 1 85 ? 19.230 -2.100 -1.778 1.00 95.69 85 ASP A C 1
ATOM 685 O O . ASP A 1 85 ? 18.577 -2.262 -0.746 1.00 95.69 85 ASP A O 1
ATOM 689 N N . GLU A 1 86 ? 19.367 -0.886 -2.323 1.00 96.56 86 GLU A N 1
ATOM 690 C CA . GLU A 1 86 ? 18.728 0.317 -1.771 1.00 96.56 86 GLU A CA 1
ATOM 691 C C . GLU A 1 86 ? 17.196 0.213 -1.770 1.00 96.56 86 GLU A C 1
ATOM 693 O O . GLU A 1 86 ? 16.555 0.584 -0.782 1.00 96.56 86 GLU A O 1
ATOM 698 N N . LEU A 1 87 ? 16.605 -0.297 -2.857 1.00 97.00 87 LEU A N 1
ATOM 699 C CA . LEU A 1 87 ? 15.166 -0.540 -2.955 1.00 97.00 87 LEU A CA 1
ATOM 700 C C . LEU A 1 87 ? 14.711 -1.517 -1.874 1.00 97.00 87 LEU A C 1
ATOM 702 O O . LEU A 1 87 ? 13.741 -1.244 -1.167 1.00 97.00 87 LEU A O 1
ATOM 706 N N . ARG A 1 88 ? 15.435 -2.629 -1.723 1.00 97.06 88 ARG A N 1
ATOM 707 C CA . ARG A 1 88 ? 15.145 -3.648 -0.719 1.00 97.06 88 ARG A CA 1
ATOM 708 C C . ARG A 1 88 ? 15.168 -3.064 0.691 1.00 97.06 88 ARG A C 1
ATOM 710 O O . ARG A 1 88 ? 14.208 -3.248 1.432 1.00 97.06 88 ARG A O 1
ATOM 717 N N . LEU A 1 89 ? 16.211 -2.312 1.045 1.00 97.94 89 LEU A N 1
ATOM 718 C CA . LEU A 1 89 ? 16.315 -1.672 2.360 1.00 97.94 89 LEU A CA 1
ATOM 719 C C . LEU A 1 89 ? 15.171 -0.679 2.610 1.00 97.94 89 LEU A C 1
ATOM 721 O O . LEU A 1 89 ? 14.604 -0.652 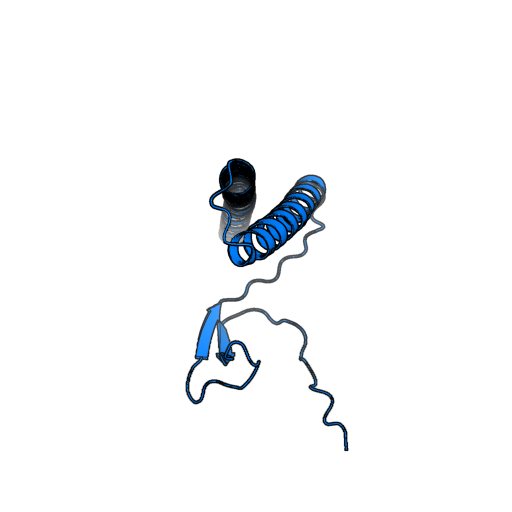3.701 1.00 97.94 89 LEU A O 1
ATOM 725 N N . ALA A 1 90 ? 14.793 0.118 1.604 1.00 97.06 90 ALA A N 1
ATOM 726 C CA . ALA A 1 90 ? 13.667 1.045 1.720 1.00 97.06 90 ALA A CA 1
ATOM 727 C C . ALA A 1 90 ? 12.328 0.308 1.919 1.00 97.06 90 ALA A C 1
ATOM 729 O O . ALA A 1 90 ? 11.503 0.732 2.730 1.00 97.06 90 ALA A O 1
ATOM 730 N N . GLN A 1 91 ? 12.117 -0.810 1.215 1.00 96.81 91 GLN A N 1
ATOM 731 C CA . GLN A 1 91 ? 10.934 -1.660 1.374 1.00 96.81 91 GLN A CA 1
ATOM 732 C C . GLN A 1 91 ? 10.885 -2.332 2.753 1.00 96.81 91 GLN A C 1
ATOM 734 O O . GLN A 1 91 ? 9.821 -2.358 3.373 1.00 96.81 91 GLN A O 1
ATOM 739 N N . GLU A 1 92 ? 12.019 -2.824 3.258 1.00 97.56 92 GLU A N 1
ATOM 740 C CA . GLU A 1 92 ? 12.131 -3.416 4.598 1.00 97.56 92 GLU A CA 1
ATOM 741 C C . GLU A 1 92 ? 11.786 -2.388 5.688 1.00 97.56 92 GLU A C 1
ATOM 743 O O . GLU A 1 92 ? 10.926 -2.646 6.532 1.00 97.56 92 GLU A O 1
ATOM 748 N N . GLN A 1 93 ? 12.358 -1.181 5.614 1.00 96.12 93 GLN A N 1
ATOM 749 C CA . GLN A 1 93 ? 12.036 -0.086 6.537 1.00 96.12 93 GLN A CA 1
ATOM 750 C C . GLN A 1 93 ? 10.552 0.306 6.475 1.00 96.12 93 GLN A C 1
ATOM 752 O O . GLN A 1 93 ? 9.916 0.564 7.500 1.00 96.12 93 GLN A O 1
ATOM 757 N N . LEU A 1 94 ? 9.971 0.336 5.272 1.00 96.19 94 LEU A N 1
ATOM 758 C CA . LEU A 1 94 ? 8.564 0.673 5.081 1.00 96.19 94 LEU A CA 1
ATOM 759 C C . LEU A 1 94 ? 7.642 -0.382 5.692 1.00 96.19 94 LEU A C 1
ATOM 761 O O . LEU A 1 94 ? 6.624 -0.032 6.301 1.00 96.19 94 LEU A O 1
ATOM 765 N N . MET A 1 95 ? 7.992 -1.657 5.534 1.00 95.38 95 MET A N 1
ATOM 766 C CA . MET A 1 95 ? 7.276 -2.776 6.132 1.00 95.38 95 MET A CA 1
ATOM 767 C C . MET A 1 95 ? 7.302 -2.674 7.657 1.00 95.38 95 MET A C 1
ATOM 769 O O . MET A 1 95 ? 6.239 -2.657 8.277 1.00 95.38 95 MET A O 1
ATOM 773 N N . GLU A 1 96 ? 8.483 -2.502 8.255 1.00 95.69 96 GLU A N 1
ATOM 774 C CA . GLU A 1 96 ? 8.639 -2.392 9.708 1.00 95.69 96 GLU A CA 1
ATOM 775 C C . GLU A 1 96 ? 7.809 -1.237 10.289 1.00 95.69 96 GLU A C 1
ATOM 777 O O . GLU A 1 96 ? 7.063 -1.414 11.259 1.00 95.69 96 GLU A O 1
ATOM 782 N N . LEU A 1 97 ? 7.876 -0.061 9.659 1.00 92.88 97 LEU A N 1
ATOM 783 C CA . LEU A 1 97 ? 7.166 1.128 10.122 1.00 92.88 97 LEU A CA 1
ATOM 784 C C . LEU A 1 97 ? 5.641 0.980 9.981 1.00 92.88 97 LEU A C 1
ATOM 786 O O . LEU A 1 97 ? 4.881 1.348 10.883 1.00 92.88 97 LEU A O 1
ATOM 790 N N . THR A 1 98 ? 5.185 0.381 8.876 1.00 90.75 98 THR A N 1
ATOM 791 C CA . THR A 1 98 ? 3.762 0.085 8.642 1.00 90.75 98 THR A CA 1
ATOM 792 C C . THR A 1 98 ? 3.235 -0.930 9.657 1.00 90.75 98 THR A C 1
ATOM 794 O O . THR A 1 98 ? 2.132 -0.773 10.190 1.00 90.75 98 THR A O 1
ATOM 797 N N . GLU A 1 99 ? 4.017 -1.958 9.975 1.00 93.25 99 GLU A N 1
ATOM 798 C CA . GLU A 1 99 ? 3.658 -2.929 10.999 1.00 93.25 99 GLU A CA 1
ATOM 799 C C . GLU A 1 99 ? 3.622 -2.319 12.399 1.00 93.25 99 GLU A C 1
ATOM 801 O O . GLU A 1 99 ? 2.689 -2.591 13.154 1.00 93.25 99 GLU A O 1
ATOM 806 N N . ALA A 1 100 ? 4.601 -1.482 12.755 1.00 91.19 100 ALA A N 1
ATOM 807 C CA . ALA A 1 100 ? 4.622 -0.787 14.038 1.00 91.19 100 ALA A CA 1
ATOM 808 C C . ALA A 1 100 ? 3.360 0.069 14.218 1.00 91.19 100 ALA A C 1
ATOM 810 O O . ALA A 1 100 ? 2.707 0.008 15.264 1.00 91.19 100 ALA A O 1
ATOM 811 N N . ARG A 1 101 ? 2.956 0.788 13.163 1.00 88.56 101 ARG A N 1
ATOM 812 C CA . ARG A 1 101 ? 1.688 1.527 13.118 1.00 88.56 101 ARG A CA 1
ATOM 813 C C . ARG A 1 101 ? 0.491 0.597 13.330 1.00 88.56 101 ARG A C 1
ATOM 815 O O . ARG A 1 101 ? -0.390 0.890 14.137 1.00 88.56 101 ARG A O 1
ATOM 822 N N . ASN A 1 102 ? 0.441 -0.534 12.628 1.00 88.56 102 ASN A N 1
ATOM 823 C CA . ASN A 1 102 ? -0.672 -1.481 12.746 1.00 88.56 102 ASN A CA 1
ATOM 824 C C . ASN A 1 102 ? -0.750 -2.129 14.136 1.00 88.56 102 ASN A C 1
ATOM 826 O O . ASN A 1 102 ? -1.850 -2.302 14.661 1.00 88.56 102 ASN A O 1
ATOM 830 N N . ARG A 1 103 ? 0.391 -2.425 14.770 1.00 90.69 103 ARG A N 1
ATOM 831 C CA . ARG A 1 103 ? 0.451 -2.917 16.155 1.00 90.69 103 ARG A CA 1
ATOM 832 C C . ARG A 1 103 ? -0.173 -1.910 17.124 1.00 90.69 103 ARG A C 1
ATOM 834 O O . ARG A 1 103 ? -1.115 -2.272 17.829 1.00 90.69 103 ARG A O 1
ATOM 841 N N . LYS A 1 104 ? 0.252 -0.641 17.075 1.00 87.94 104 LYS A N 1
ATOM 842 C CA . LYS A 1 104 ? -0.315 0.442 17.906 1.00 87.94 104 LYS A CA 1
ATOM 843 C C . LYS A 1 104 ? -1.830 0.571 17.736 1.00 87.94 104 LYS A C 1
ATOM 845 O O . LYS A 1 104 ? -2.572 0.676 18.715 1.00 87.94 104 LYS A O 1
ATOM 850 N N . LEU A 1 105 ? -2.301 0.514 16.490 1.00 85.94 105 LEU A N 1
ATOM 851 C CA . LEU A 1 105 ? -3.725 0.585 16.179 1.00 85.94 105 LEU A CA 1
ATOM 852 C C . LEU A 1 105 ? -4.510 -0.578 16.808 1.00 85.94 105 LEU A C 1
ATOM 854 O O . LEU A 1 105 ? -5.568 -0.367 17.405 1.00 85.94 105 LEU A O 1
ATOM 858 N N . MET A 1 106 ? -4.003 -1.807 16.694 1.00 87.62 106 MET A N 1
ATOM 859 C CA . MET A 1 106 ? -4.662 -2.988 17.255 1.00 87.62 106 MET A CA 1
ATOM 860 C C . MET A 1 106 ? -4.700 -2.952 18.785 1.00 87.62 106 MET A C 1
ATOM 862 O O . MET A 1 106 ? -5.711 -3.322 19.388 1.00 87.62 106 MET A O 1
ATOM 866 N N . GLU A 1 107 ? -3.641 -2.454 19.421 1.00 89.38 107 GLU A N 1
ATOM 867 C CA . GLU A 1 107 ? -3.596 -2.244 20.869 1.00 89.38 107 GLU A CA 1
ATOM 868 C C . GLU A 1 107 ? -4.603 -1.189 21.328 1.00 89.38 107 GLU A C 1
ATOM 870 O O . GLU A 1 107 ? -5.310 -1.406 22.315 1.00 89.38 107 GLU A O 1
ATOM 875 N N . LYS A 1 108 ? -4.726 -0.072 20.601 1.00 86.75 108 LYS A N 1
ATOM 876 C CA . LYS A 1 108 ? -5.749 0.948 20.866 1.00 86.75 108 LYS A CA 1
ATOM 877 C C . LYS A 1 108 ? -7.160 0.365 20.744 1.00 86.75 108 LYS A C 1
ATOM 879 O O . LYS A 1 108 ? -7.921 0.414 21.706 1.00 86.75 108 LYS A O 1
ATOM 884 N N . LYS A 1 109 ? -7.460 -0.327 19.640 1.00 87.12 109 LYS A N 1
ATOM 885 C CA . LYS A 1 109 ? -8.750 -1.009 19.416 1.00 87.12 109 LYS A CA 1
ATOM 886 C C . LYS A 1 109 ? -9.070 -2.021 20.524 1.00 87.12 109 LYS A C 1
ATOM 888 O O . LYS A 1 109 ? -10.224 -2.155 20.929 1.00 87.12 109 LYS A O 1
ATOM 893 N N . LYS A 1 110 ? -8.059 -2.732 21.040 1.00 89.88 110 LYS A N 1
ATOM 894 C CA . LYS A 1 110 ? -8.207 -3.657 22.174 1.00 89.88 110 LYS A CA 1
ATOM 895 C C . LYS A 1 110 ? -8.535 -2.917 23.474 1.00 89.88 110 LYS A C 1
ATOM 897 O O . LYS A 1 110 ? -9.440 -3.353 24.184 1.00 89.88 110 LYS A O 1
ATOM 902 N N . ARG A 1 111 ? -7.839 -1.814 23.774 1.0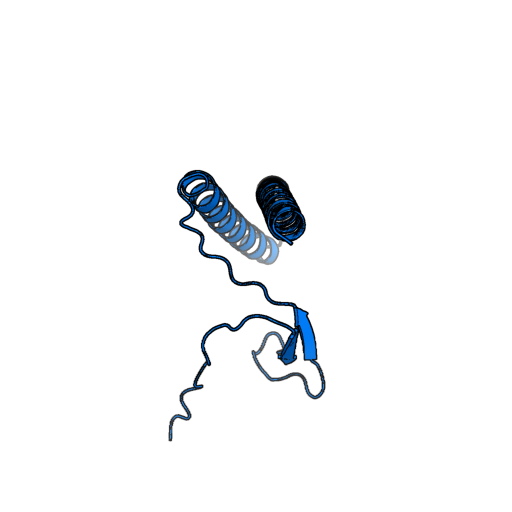0 89.06 111 ARG A N 1
ATOM 903 C CA . ARG A 1 111 ? -8.118 -0.969 24.950 1.00 89.06 111 ARG A CA 1
ATOM 904 C C . ARG A 1 111 ? -9.538 -0.407 24.909 1.00 89.06 111 ARG A C 1
ATOM 906 O O . ARG A 1 111 ? -10.264 -0.538 25.890 1.00 89.06 111 ARG A O 1
ATOM 913 N N . ASP A 1 112 ? -9.965 0.110 23.762 1.00 87.81 112 ASP A N 1
ATOM 914 C CA . ASP A 1 112 ? -11.298 0.698 23.598 1.00 87.81 112 ASP A CA 1
ATOM 915 C C . ASP A 1 112 ? -12.409 -0.344 23.803 1.00 87.81 112 ASP A C 1
ATOM 917 O O . ASP A 1 112 ? -13.385 -0.091 24.512 1.00 87.81 112 ASP A O 1
ATOM 921 N N . ARG A 1 113 ? -12.226 -1.566 23.279 1.00 88.25 113 ARG A N 1
ATOM 922 C CA . ARG A 1 113 ? -13.149 -2.693 23.522 1.00 88.25 113 ARG A CA 1
ATOM 923 C C . ARG A 1 113 ? -13.236 -3.076 25.001 1.00 88.25 113 ARG A C 1
ATOM 925 O O . ARG A 1 113 ? -14.324 -3.354 25.495 1.00 88.25 113 ARG A O 1
ATOM 932 N N . GLN A 1 114 ? -12.113 -3.088 25.719 1.00 89.00 114 GLN A N 1
ATOM 933 C CA . GLN A 1 114 ? -12.103 -3.390 27.156 1.00 89.00 114 GLN A CA 1
ATOM 934 C C . GLN A 1 114 ? -12.828 -2.317 27.974 1.00 89.00 114 GLN A C 1
ATOM 936 O O . GLN A 1 114 ? -13.541 -2.649 28.919 1.00 89.00 114 GLN A O 1
ATOM 941 N N . LEU A 1 115 ? -12.663 -1.042 27.614 1.00 88.50 115 LEU A N 1
ATOM 942 C CA . LEU A 1 115 ? -13.363 0.066 28.264 1.00 88.50 115 LEU A CA 1
ATOM 943 C C . LEU A 1 115 ? -14.871 0.023 28.001 1.00 88.50 115 LEU A C 1
ATOM 945 O O . LEU A 1 115 ? -15.645 0.267 28.923 1.00 88.50 115 LEU A O 1
ATOM 949 N N . ALA A 1 116 ? -15.291 -0.322 26.782 1.00 86.44 116 ALA A N 1
ATOM 950 C CA . ALA A 1 116 ? -16.704 -0.498 26.450 1.00 86.44 116 ALA A CA 1
ATOM 951 C C . ALA A 1 116 ? -17.341 -1.645 27.252 1.00 86.44 116 ALA A C 1
ATOM 953 O O . ALA A 1 116 ? -18.419 -1.475 27.811 1.00 86.44 116 ALA A O 1
ATOM 954 N N . ASN A 1 117 ? -16.642 -2.777 27.390 1.00 83.06 117 ASN A N 1
ATOM 955 C CA . ASN A 1 117 ? -17.149 -3.929 28.142 1.00 83.06 117 ASN A CA 1
ATOM 956 C C . ASN A 1 117 ? -17.230 -3.698 29.659 1.00 83.06 117 ASN A C 1
ATOM 958 O O . ASN A 1 117 ? -18.025 -4.356 30.310 1.00 83.06 117 ASN A O 1
ATOM 962 N N . LYS A 1 118 ? -16.425 -2.793 30.233 1.00 78.25 118 LYS A N 1
ATOM 963 C CA . LYS A 1 118 ? -16.479 -2.447 31.669 1.00 78.25 118 LYS A CA 1
ATOM 964 C C . LYS A 1 118 ? -17.626 -1.501 32.041 1.00 78.25 118 LYS A C 1
ATOM 966 O O . LYS A 1 118 ? -17.835 -1.249 33.222 1.00 78.25 118 LYS A O 1
ATOM 971 N N . ARG A 1 119 ? -18.293 -0.906 31.049 1.00 70.81 119 ARG A N 1
ATOM 972 C CA . ARG A 1 119 ? -19.388 0.060 31.237 1.00 70.81 119 ARG A CA 1
ATOM 973 C C . ARG A 1 119 ? -20.781 -0.586 31.164 1.00 70.81 119 ARG A C 1
ATOM 975 O O . ARG A 1 119 ? -21.756 0.131 31.363 1.00 70.81 119 ARG A O 1
ATOM 982 N N . ASN A 1 120 ? -20.847 -1.893 30.902 1.00 52.56 120 ASN A N 1
ATOM 983 C CA . ASN A 1 120 ? -22.053 -2.727 30.908 1.00 52.56 120 ASN A CA 1
ATOM 984 C C . ASN A 1 120 ? -22.012 -3.690 32.095 1.00 52.56 120 ASN A C 1
ATOM 986 O O . ASN A 1 120 ? -23.105 -4.059 32.570 1.00 52.56 120 ASN A O 1
#

Foldseek 3Di:
DPPPPPDPPDDAAWDWAFDADPVRHTDPPDTDTDGDDDDDQPPPPCPVLVVVLVVLVVVLVVLVVVLVVVVVVPDPDPVNVVSVVVSVVSVVVSVVSVVVVVVVVVVVVVVVVVVVVVVD

Organism: NCBI:txid8663

Secondary structure (DSSP, 8-state):
-------PPP--EEEEEEEE-TTS-EEEEEEEEEEE----S--TTSHHHHHHHHHHHHHHHHHHHHHHHHHTTT---HHHHHHHHHHHHHHHHHHHHHHHHHHHHHHHHHHHHHHHHTT-

InterPro domains:
  IPR035892 C2 domain superfamily [G3DSA:2.60.40.150] (3-78)